Protein AF-A0A839HJQ4-F1 (afdb_monomer_lite)

pLDDT: mean 80.43, std 18.33, range [35.41, 97.94]

Foldseek 3Di:
DDPDLVPDPQPLSVVLVVCCVPPNDVRSVVVSVVVVVVQVVVCVVVVHDDDSPDDDDDPVPPDCPPPPPPDPDDD

Structure (mmCIF, N/CA/C/O backbone):
data_AF-A0A839HJQ4-F1
#
_entry.id   AF-A0A839HJQ4-F1
#
loop_
_atom_site.group_PDB
_atom_site.id
_atom_site.type_symbol
_atom_site.label_atom_id
_atom_site.label_alt_id
_atom_site.label_comp_id
_atom_site.label_asym_id
_atom_site.label_entity_id
_atom_site.label_seq_id
_atom_site.pdbx_PDB_ins_code
_atom_site.Cartn_x
_atom_site.Cartn_y
_atom_site.Cartn_z
_atom_site.occupancy
_atom_site.B_iso_or_equiv
_atom_site.auth_seq_id
_atom_site.auth_comp_id
_atom_site.auth_asym_id
_atom_site.auth_atom_id
_atom_site.pdbx_PDB_model_num
ATOM 1 N N . MET A 1 1 ? 15.646 -15.694 3.289 1.00 35.41 1 MET A N 1
ATOM 2 C CA . MET A 1 1 ? 14.331 -16.355 3.146 1.00 35.41 1 MET A CA 1
ATOM 3 C C . MET A 1 1 ? 13.344 -15.321 2.597 1.00 35.41 1 MET A C 1
ATOM 5 O O . MET A 1 1 ? 12.812 -14.544 3.372 1.00 35.41 1 MET A O 1
ATOM 9 N N . VAL A 1 2 ? 13.183 -15.200 1.273 1.00 42.50 2 VAL A N 1
ATOM 10 C CA . VAL A 1 2 ? 12.303 -14.176 0.657 1.00 42.50 2 VAL A CA 1
ATOM 11 C C . VAL A 1 2 ? 11.405 -14.808 -0.408 1.00 42.50 2 VAL A C 1
ATOM 13 O O . VAL A 1 2 ? 11.545 -14.561 -1.596 1.00 42.50 2 VAL A O 1
ATOM 16 N N . ASN A 1 3 ? 10.483 -15.667 0.031 1.00 43.16 3 ASN A N 1
ATOM 17 C CA . ASN A 1 3 ? 9.612 -16.440 -0.859 1.00 43.16 3 ASN A CA 1
ATOM 18 C C . ASN A 1 3 ? 8.113 -16.159 -0.658 1.00 43.16 3 ASN A C 1
ATOM 20 O O . ASN A 1 3 ? 7.320 -17.086 -0.556 1.00 43.16 3 ASN A O 1
ATOM 24 N N . ALA A 1 4 ? 7.704 -14.888 -0.586 1.00 44.81 4 ALA A N 1
ATOM 25 C CA . ALA A 1 4 ? 6.281 -14.549 -0.419 1.00 44.81 4 ALA A CA 1
ATOM 26 C C . ALA A 1 4 ? 5.734 -13.490 -1.394 1.00 44.81 4 ALA A C 1
ATOM 28 O O . ALA A 1 4 ? 4.576 -13.097 -1.263 1.00 44.81 4 ALA A O 1
ATOM 29 N N . ALA A 1 5 ? 6.522 -13.028 -2.372 1.00 44.50 5 ALA A N 1
ATOM 30 C CA . ALA A 1 5 ? 6.046 -12.048 -3.357 1.00 44.50 5 ALA A CA 1
ATOM 31 C C . ALA A 1 5 ? 5.446 -12.710 -4.612 1.00 44.50 5 ALA A C 1
ATOM 33 O O . ALA A 1 5 ? 4.481 -12.204 -5.173 1.00 44.50 5 ALA A O 1
ATOM 34 N N . HIS A 1 6 ? 5.967 -13.868 -5.023 1.00 46.09 6 HIS A N 1
ATOM 35 C CA . HIS A 1 6 ? 5.540 -14.598 -6.228 1.00 46.09 6 HIS A CA 1
ATOM 36 C C . HIS A 1 6 ? 4.226 -15.372 -6.081 1.00 46.09 6 HIS A C 1
ATOM 38 O O . HIS A 1 6 ? 3.646 -15.763 -7.087 1.00 46.09 6 HIS A O 1
ATOM 44 N N . THR A 1 7 ? 3.723 -15.553 -4.859 1.00 50.53 7 THR A N 1
ATOM 45 C CA . THR A 1 7 ? 2.471 -16.291 -4.593 1.00 50.53 7 THR A CA 1
ATOM 46 C C . THR A 1 7 ? 1.300 -15.364 -4.247 1.00 50.53 7 THR A C 1
ATOM 48 O O . THR A 1 7 ? 0.191 -15.825 -3.989 1.00 50.53 7 THR A O 1
ATOM 51 N N . ARG A 1 8 ? 1.512 -14.041 -4.226 1.00 54.19 8 ARG A N 1
ATOM 52 C CA . ARG A 1 8 ? 0.459 -13.072 -3.900 1.00 54.19 8 ARG A CA 1
ATOM 53 C C . ARG A 1 8 ? -0.253 -12.614 -5.165 1.00 54.19 8 ARG A C 1
ATOM 55 O O . ARG A 1 8 ? 0.193 -11.731 -5.889 1.00 54.19 8 ARG A O 1
ATOM 62 N N . THR A 1 9 ? -1.387 -13.256 -5.425 1.00 63.25 9 THR A N 1
ATOM 63 C CA . THR A 1 9 ? -2.297 -12.971 -6.546 1.00 63.25 9 THR A CA 1
ATOM 64 C C . THR A 1 9 ? -3.264 -11.822 -6.256 1.00 63.25 9 THR A C 1
ATOM 66 O O . THR A 1 9 ? -4.176 -11.548 -7.049 1.00 63.25 9 THR A O 1
ATOM 69 N N . ASP A 1 10 ? -3.064 -11.123 -5.135 1.00 79.25 10 ASP A N 1
ATOM 70 C CA . ASP A 1 10 ? -3.914 -10.015 -4.741 1.00 79.25 10 ASP A CA 1
ATOM 71 C C . ASP A 1 10 ? -3.878 -8.889 -5.798 1.00 79.25 10 ASP A C 1
ATOM 73 O O . ASP A 1 10 ? -2.863 -8.683 -6.481 1.00 79.25 10 ASP A O 1
ATOM 77 N N . PRO A 1 11 ? -4.994 -8.161 -5.989 1.00 85.69 11 PRO A N 1
ATOM 78 C CA . PRO A 1 11 ? -5.085 -7.128 -7.018 1.00 85.69 11 PRO A CA 1
ATOM 79 C C . PRO A 1 11 ? -4.010 -6.038 -6.904 1.00 85.69 11 PRO A C 1
ATOM 81 O O . PRO A 1 11 ? -3.608 -5.471 -7.921 1.00 85.69 11 PRO A O 1
ATOM 84 N N . ILE A 1 12 ? -3.524 -5.747 -5.690 1.00 88.69 12 ILE A N 1
ATOM 85 C CA . ILE A 1 12 ? -2.501 -4.722 -5.452 1.00 88.69 12 ILE A CA 1
ATOM 86 C C . ILE A 1 12 ? -1.143 -5.207 -5.964 1.00 88.69 12 ILE A C 1
ATOM 88 O O . ILE A 1 12 ? -0.475 -4.460 -6.680 1.00 88.69 12 ILE A O 1
ATOM 92 N N . SER A 1 13 ? -0.762 -6.449 -5.665 1.00 88.00 13 SER A N 1
ATOM 93 C CA . SER A 1 13 ? 0.481 -7.060 -6.151 1.00 88.00 13 SER A CA 1
ATOM 94 C C . SER A 1 13 ? 0.512 -7.146 -7.680 1.00 88.00 13 SER A C 1
ATOM 96 O O . SER A 1 13 ? 1.506 -6.755 -8.294 1.00 88.00 13 SER A O 1
ATOM 98 N N . ARG A 1 14 ? -0.601 -7.542 -8.322 1.00 91.81 14 ARG A N 1
ATOM 99 C CA . ARG A 1 14 ? -0.717 -7.541 -9.797 1.00 91.81 14 ARG A CA 1
ATOM 100 C C . ARG A 1 14 ? -0.596 -6.138 -10.393 1.00 91.81 14 ARG A C 1
ATOM 102 O O . ARG A 1 14 ? 0.133 -5.939 -11.363 1.00 91.81 14 ARG A O 1
ATOM 109 N N . TRP A 1 15 ? -1.264 -5.150 -9.799 1.00 94.12 15 TRP A N 1
ATOM 110 C CA . TRP A 1 15 ? -1.147 -3.754 -10.226 1.00 94.12 15 TRP A CA 1
ATOM 111 C C . TRP A 1 15 ? 0.282 -3.214 -10.075 1.00 94.12 15 TRP A C 1
ATOM 113 O O . TRP A 1 15 ? 0.762 -2.506 -10.962 1.00 94.12 15 TRP A O 1
ATOM 123 N N . ALA A 1 16 ? 0.964 -3.547 -8.976 1.00 94.31 16 ALA A N 1
ATOM 124 C CA . ALA A 1 16 ? 2.334 -3.117 -8.715 1.00 94.31 16 ALA A CA 1
ATOM 125 C C . ALA A 1 16 ? 3.322 -3.741 -9.712 1.00 94.31 16 ALA A C 1
ATOM 127 O O . ALA A 1 16 ? 4.214 -3.043 -10.193 1.00 94.31 16 ALA A O 1
ATOM 128 N N . LEU A 1 17 ? 3.131 -5.014 -10.080 1.00 94.50 17 LEU A N 1
ATOM 129 C CA . LEU A 1 17 ? 3.927 -5.676 -11.116 1.00 94.50 17 LEU A CA 1
ATOM 130 C C . LEU A 1 17 ? 3.738 -5.005 -12.483 1.00 94.50 17 LEU A C 1
ATOM 132 O O . LEU A 1 17 ? 4.716 -4.573 -13.087 1.00 94.50 17 LEU A O 1
ATOM 136 N N . ALA A 1 18 ? 2.491 -4.787 -12.907 1.00 95.31 18 ALA A N 1
ATOM 137 C CA . ALA A 1 18 ? 2.198 -4.065 -14.146 1.00 95.31 18 ALA A CA 1
ATOM 138 C C . ALA A 1 18 ? 2.716 -2.611 -14.122 1.00 95.31 18 ALA A C 1
ATOM 140 O O . ALA A 1 18 ? 2.986 -2.010 -15.162 1.00 95.31 18 ALA A O 1
ATOM 141 N N . LEU A 1 19 ? 2.824 -1.991 -12.938 1.00 96.25 19 LEU A N 1
ATOM 142 C CA . LEU A 1 19 ? 3.412 -0.656 -12.779 1.00 96.25 19 LEU A CA 1
ATOM 143 C C . LEU A 1 19 ? 4.928 -0.680 -12.917 1.00 96.25 19 LEU A C 1
ATOM 145 O O . LEU A 1 19 ? 5.490 0.186 -13.583 1.00 96.25 19 LEU A O 1
ATOM 149 N N . LYS A 1 20 ? 5.575 -1.690 -12.341 1.00 96.25 20 LYS A N 1
ATOM 150 C CA . LYS A 1 20 ? 7.005 -1.920 -12.516 1.00 96.25 20 LYS A CA 1
ATOM 151 C C . LYS A 1 20 ? 7.350 -2.105 -13.994 1.00 96.25 20 LYS A C 1
ATOM 153 O O . LYS A 1 20 ? 8.328 -1.518 -14.443 1.00 96.25 20 LYS A O 1
ATOM 158 N N . GLU A 1 21 ? 6.552 -2.871 -14.733 1.00 96.75 21 GLU A N 1
ATOM 159 C CA . GLU A 1 21 ? 6.774 -3.133 -16.162 1.00 96.75 21 GLU A CA 1
ATOM 160 C C . GLU A 1 21 ? 6.680 -1.864 -17.019 1.00 96.75 21 GLU A C 1
ATOM 162 O O . GLU A 1 21 ? 7.526 -1.652 -17.882 1.00 96.75 21 GLU A O 1
ATOM 167 N N . ARG A 1 22 ? 5.705 -0.981 -16.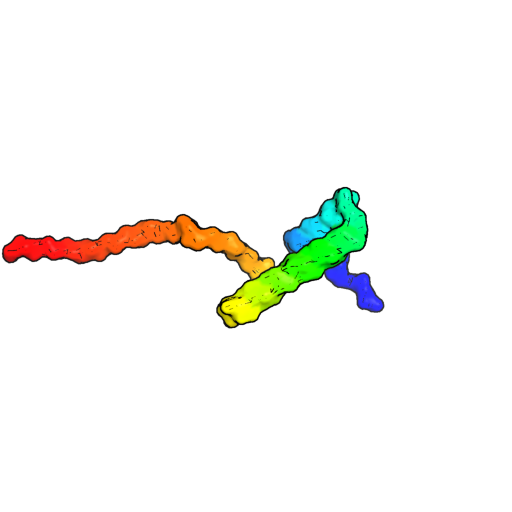756 1.00 97.81 22 ARG A N 1
ATOM 168 C CA . ARG A 1 22 ? 5.498 0.237 -17.566 1.00 97.81 22 ARG A CA 1
ATOM 169 C C . ARG A 1 22 ? 6.308 1.462 -17.122 1.00 97.81 22 ARG A C 1
ATOM 171 O O . ARG A 1 22 ? 6.542 2.353 -17.927 1.00 97.81 22 ARG A O 1
ATOM 178 N N . SER A 1 23 ? 6.668 1.564 -15.840 1.00 96.19 23 SER A N 1
ATOM 179 C CA . SER A 1 23 ? 7.257 2.785 -15.253 1.00 96.19 23 SER A CA 1
ATOM 180 C C . SER A 1 23 ? 8.549 2.546 -14.472 1.00 96.19 23 SER A C 1
ATOM 182 O O . SER A 1 23 ? 9.102 3.491 -13.910 1.00 96.19 23 SER A O 1
ATOM 184 N N . GLY A 1 24 ? 9.042 1.310 -14.421 1.00 96.69 24 GLY A N 1
ATOM 185 C CA . GLY A 1 24 ? 10.260 0.953 -13.707 1.00 96.69 24 GLY A CA 1
ATOM 186 C C . GLY A 1 24 ? 10.061 0.716 -12.207 1.00 96.69 24 GLY A C 1
ATOM 187 O O . GLY A 1 24 ? 9.041 1.046 -11.597 1.00 96.69 24 GLY A O 1
ATOM 188 N N . TRP A 1 25 ? 11.083 0.115 -11.596 1.00 96.25 25 TRP A N 1
ATOM 189 C CA . TRP A 1 25 ? 11.049 -0.353 -10.209 1.00 96.25 25 TRP A CA 1
ATOM 190 C C . TRP A 1 25 ? 10.849 0.764 -9.178 1.00 96.25 25 TRP A C 1
ATOM 192 O O . TRP A 1 25 ? 9.997 0.635 -8.304 1.00 96.25 25 TRP A O 1
ATOM 202 N N . GLN A 1 26 ? 11.598 1.863 -9.281 1.00 97.62 26 GLN A N 1
ATOM 203 C CA . GLN A 1 26 ? 11.566 2.950 -8.293 1.00 97.62 26 GLN A CA 1
ATOM 204 C C . GLN A 1 26 ? 10.165 3.563 -8.179 1.00 97.62 26 GLN A C 1
ATOM 206 O O . GLN A 1 26 ? 9.615 3.678 -7.083 1.00 97.62 26 GLN A O 1
ATOM 211 N N . ASN A 1 27 ? 9.550 3.859 -9.325 1.00 97.06 27 ASN A N 1
ATOM 212 C CA . ASN A 1 27 ? 8.197 4.402 -9.394 1.00 97.06 27 ASN A CA 1
ATOM 213 C C . ASN A 1 27 ? 7.161 3.422 -8.832 1.00 97.06 27 ASN A C 1
ATOM 215 O O . ASN A 1 27 ? 6.259 3.827 -8.100 1.00 97.06 27 ASN A O 1
ATOM 219 N N . ALA A 1 28 ? 7.311 2.125 -9.117 1.00 97.12 28 ALA A N 1
ATOM 220 C CA . ALA A 1 28 ? 6.424 1.100 -8.580 1.00 97.12 28 ALA A CA 1
ATOM 221 C C . ALA A 1 28 ? 6.507 0.990 -7.050 1.00 97.12 28 ALA A C 1
ATOM 223 O O . ALA A 1 28 ? 5.470 0.918 -6.390 1.00 97.12 28 ALA A O 1
ATOM 224 N N . VAL A 1 29 ? 7.716 1.034 -6.479 1.00 96.62 29 VAL A N 1
ATOM 225 C CA . VAL A 1 29 ? 7.927 0.971 -5.023 1.00 96.62 29 VAL A CA 1
ATOM 226 C C . VAL A 1 29 ? 7.311 2.182 -4.324 1.00 96.62 29 VAL A C 1
ATOM 228 O O . VAL A 1 29 ? 6.556 2.014 -3.365 1.00 96.62 29 VAL A O 1
ATOM 231 N N . VAL A 1 30 ? 7.570 3.395 -4.823 1.00 97.94 30 VAL A N 1
ATOM 232 C CA . VAL A 1 30 ? 7.016 4.630 -4.239 1.00 97.94 30 VAL A CA 1
ATOM 233 C C . VAL A 1 30 ? 5.489 4.639 -4.326 1.00 97.94 30 VAL A C 1
ATOM 235 O O . VAL A 1 30 ? 4.806 4.942 -3.346 1.00 97.94 30 VAL A O 1
ATOM 238 N N . ALA A 1 31 ? 4.927 4.252 -5.472 1.00 97.31 31 ALA A N 1
ATOM 239 C CA . ALA A 1 31 ? 3.481 4.199 -5.651 1.00 97.31 31 ALA A CA 1
ATOM 240 C C . ALA A 1 31 ? 2.813 3.145 -4.752 1.00 97.31 31 ALA A C 1
ATOM 242 O O . ALA A 1 31 ? 1.738 3.403 -4.203 1.00 97.31 31 ALA A O 1
ATOM 243 N N . LEU A 1 32 ? 3.440 1.978 -4.567 1.00 95.94 32 LEU A N 1
ATOM 244 C CA . LEU A 1 32 ? 2.957 0.941 -3.655 1.00 95.94 32 LEU A CA 1
ATOM 245 C C . LEU A 1 32 ? 2.976 1.426 -2.199 1.00 95.94 32 LEU A C 1
ATOM 247 O O . LEU A 1 32 ? 1.986 1.256 -1.486 1.00 95.94 32 LEU A O 1
ATOM 251 N N . ALA A 1 33 ? 4.053 2.093 -1.778 1.00 96.56 33 ALA A N 1
ATOM 252 C CA . ALA A 1 33 ? 4.150 2.690 -0.448 1.00 96.56 33 ALA A CA 1
ATOM 253 C C . ALA A 1 33 ? 3.054 3.743 -0.218 1.00 96.56 33 ALA A C 1
ATOM 255 O O . ALA A 1 33 ? 2.352 3.691 0.792 1.00 96.56 33 ALA A O 1
ATOM 256 N N . ASN A 1 34 ? 2.838 4.644 -1.181 1.00 97.81 34 ASN A N 1
ATOM 257 C CA . ASN A 1 34 ? 1.783 5.654 -1.091 1.00 97.81 34 ASN A CA 1
ATOM 258 C C . ASN A 1 34 ? 0.379 5.022 -1.017 1.00 97.81 34 ASN A C 1
ATOM 260 O O . ASN A 1 34 ? -0.458 5.446 -0.218 1.00 97.81 34 ASN A O 1
ATOM 264 N N . LYS A 1 35 ? 0.118 3.964 -1.797 1.00 94.62 35 LYS A N 1
ATOM 265 C CA . LYS A 1 35 ? -1.148 3.216 -1.733 1.00 94.62 35 LYS A CA 1
ATOM 266 C C .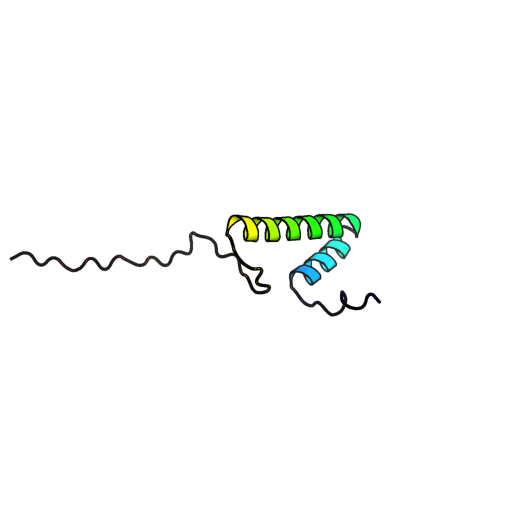 LYS A 1 35 ? -1.371 2.612 -0.341 1.00 94.62 35 LYS A C 1
ATOM 268 O O . LYS A 1 35 ? -2.452 2.782 0.221 1.00 94.62 35 LYS A O 1
ATOM 273 N N . ASN A 1 36 ? -0.349 1.988 0.245 1.00 94.75 36 ASN A N 1
ATOM 274 C CA . ASN A 1 36 ? -0.427 1.430 1.599 1.00 94.75 36 ASN A CA 1
ATOM 275 C C . ASN A 1 36 ? -0.638 2.519 2.661 1.00 94.75 36 ASN A C 1
ATOM 277 O O . ASN A 1 36 ? -1.484 2.358 3.539 1.00 94.75 36 ASN A O 1
ATOM 281 N N . ALA A 1 37 ? 0.055 3.655 2.548 1.00 97.06 37 ALA A N 1
ATOM 282 C CA . ALA A 1 37 ? -0.121 4.791 3.453 1.00 97.06 37 ALA A CA 1
ATOM 283 C C . ALA A 1 37 ? -1.565 5.318 3.439 1.00 97.06 37 ALA A C 1
ATOM 285 O O . ALA A 1 37 ? -2.124 5.644 4.487 1.00 97.06 37 ALA A O 1
ATOM 286 N N . ARG A 1 38 ? -2.207 5.353 2.265 1.00 95.31 38 ARG A N 1
ATOM 287 C CA . ARG A 1 38 ? -3.614 5.758 2.142 1.00 95.31 38 ARG A CA 1
ATOM 288 C C . ARG A 1 38 ? -4.584 4.763 2.772 1.00 95.31 38 ARG A C 1
ATOM 290 O O . ARG A 1 38 ? -5.547 5.205 3.396 1.00 95.31 38 ARG A O 1
ATOM 297 N N . ILE A 1 39 ? -4.310 3.461 2.676 1.00 93.31 39 ILE A N 1
ATOM 298 C CA . ILE A 1 39 ? -5.094 2.420 3.359 1.00 93.31 39 ILE A CA 1
ATOM 299 C C . ILE A 1 39 ? -4.986 2.593 4.875 1.00 93.31 39 ILE A C 1
ATOM 301 O O . ILE A 1 39 ? -6.008 2.731 5.539 1.00 93.31 39 ILE A O 1
ATOM 305 N N . VAL A 1 40 ? -3.764 2.654 5.414 1.00 95.75 40 VAL A N 1
ATOM 306 C CA . VAL A 1 40 ? -3.531 2.825 6.859 1.00 95.75 40 VAL A CA 1
ATOM 307 C C . VAL A 1 40 ? -4.207 4.091 7.372 1.00 95.75 40 VAL A C 1
ATOM 309 O O . VAL A 1 40 ? -4.916 4.043 8.373 1.00 95.75 40 VAL A O 1
ATOM 312 N N . TRP A 1 41 ? -4.066 5.208 6.655 1.00 96.38 41 TRP A N 1
ATOM 313 C CA . TRP A 1 41 ? -4.739 6.451 7.020 1.00 96.38 41 TRP A CA 1
ATOM 314 C C . TRP A 1 41 ? -6.263 6.287 7.099 1.00 96.38 41 TRP A C 1
ATOM 316 O O . TRP A 1 41 ? -6.864 6.718 8.076 1.00 96.38 41 TRP A O 1
ATOM 326 N N . ALA A 1 42 ? -6.891 5.632 6.118 1.00 94.81 42 ALA A N 1
ATOM 327 C CA . ALA A 1 42 ? -8.339 5.425 6.117 1.00 94.81 42 ALA A CA 1
ATOM 328 C C . ALA A 1 42 ? -8.809 4.502 7.254 1.00 94.81 42 ALA A C 1
ATOM 330 O O . ALA A 1 42 ? -9.893 4.713 7.796 1.00 94.81 42 ALA A O 1
ATOM 331 N N . LEU A 1 43 ? -8.008 3.496 7.615 1.00 95.50 43 LEU A N 1
ATOM 332 C CA . LEU A 1 43 ? -8.287 2.611 8.747 1.00 95.50 43 LEU A CA 1
ATOM 333 C C . LEU A 1 43 ? -8.232 3.371 10.070 1.00 95.50 43 LEU A C 1
ATOM 335 O O . LEU A 1 43 ? -9.180 3.298 10.848 1.00 95.50 43 LEU A O 1
ATOM 339 N N . LEU A 1 44 ? -7.170 4.153 10.280 1.00 96.25 44 LEU A N 1
ATOM 340 C CA . LEU A 1 44 ? -6.999 4.974 11.479 1.00 96.25 44 LEU A CA 1
ATOM 341 C C . LEU A 1 44 ? -8.092 6.040 11.588 1.00 96.25 44 LEU A C 1
ATOM 343 O O . LEU A 1 44 ? -8.721 6.167 12.633 1.00 96.25 44 LEU A O 1
ATOM 347 N N . ALA A 1 45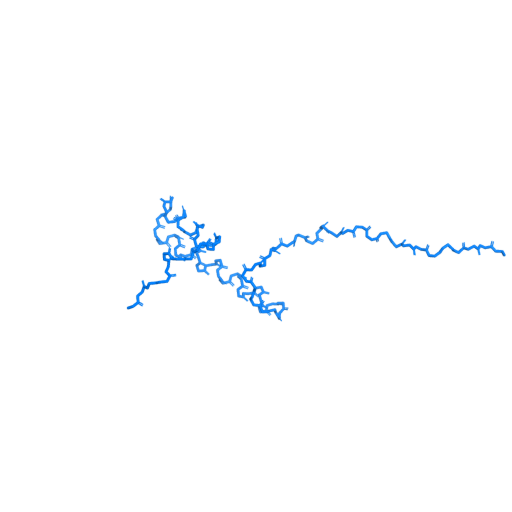 ? -8.380 6.753 10.497 1.00 96.19 45 ALA A N 1
ATOM 348 C CA . ALA A 1 45 ? -9.393 7.807 10.470 1.00 96.19 45 ALA A CA 1
ATOM 349 C C . ALA A 1 45 ? -10.817 7.290 10.738 1.00 96.19 45 ALA A C 1
ATOM 351 O O . ALA A 1 45 ? -11.665 8.051 11.194 1.00 96.19 45 ALA A O 1
ATOM 352 N N . LYS A 1 46 ? -11.095 6.013 10.444 1.00 91.94 46 LYS A N 1
ATOM 353 C CA . LYS A 1 46 ? -12.419 5.391 10.617 1.00 91.94 46 LYS A CA 1
ATOM 354 C C . LYS A 1 46 ? -12.484 4.395 11.780 1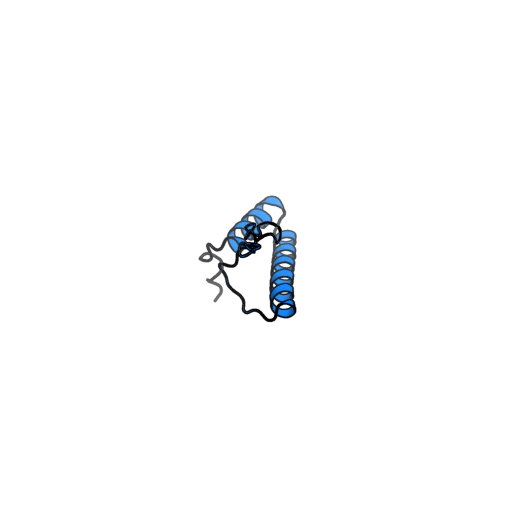.00 91.94 46 LYS A C 1
ATOM 356 O O . LY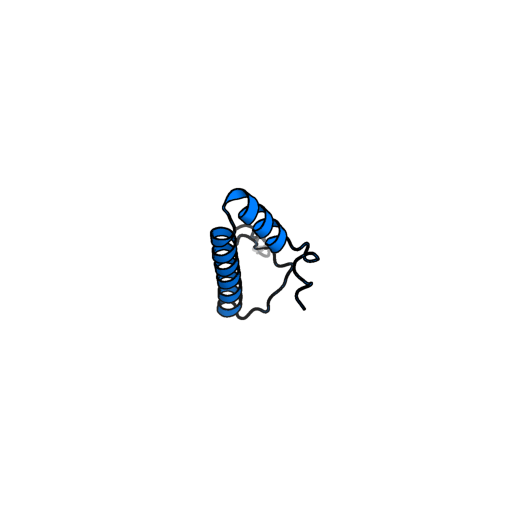S A 1 46 ? -13.515 3.750 11.938 1.00 91.94 46 LYS A O 1
ATOM 361 N N . GLY A 1 47 ? -11.401 4.217 12.543 1.00 94.12 47 GLY A N 1
ATOM 362 C CA . GLY A 1 47 ? -11.320 3.219 13.617 1.00 94.12 47 GLY A CA 1
ATOM 363 C C . GLY A 1 47 ? -11.585 1.781 13.149 1.00 94.12 47 GLY A C 1
ATOM 364 O O . GLY A 1 47 ? -12.160 0.986 13.885 1.00 94.12 47 GLY A O 1
ATOM 365 N N . ARG A 1 48 ? -11.231 1.451 11.901 1.00 93.19 48 ARG A N 1
ATOM 366 C CA . ARG A 1 48 ? -11.524 0.154 11.272 1.00 93.19 48 ARG A CA 1
ATOM 367 C C . ARG A 1 48 ? -10.301 -0.757 11.235 1.00 93.19 48 ARG A C 1
ATOM 369 O O . ARG A 1 48 ? -9.171 -0.293 11.126 1.00 93.19 48 ARG A O 1
ATOM 376 N N . VAL A 1 49 ? -10.547 -2.065 11.212 1.00 92.75 49 VAL A N 1
ATOM 377 C CA . VAL A 1 49 ? -9.522 -3.089 10.957 1.00 92.75 49 VAL A CA 1
ATOM 378 C C . VAL A 1 49 ? -9.343 -3.295 9.447 1.00 92.75 49 VAL A C 1
ATOM 380 O O . VAL A 1 49 ? -10.279 -3.096 8.666 1.00 92.75 49 VAL A O 1
ATOM 383 N N . PHE A 1 50 ? -8.125 -3.650 9.028 1.00 90.12 50 PHE A N 1
ATOM 384 C CA . PHE A 1 50 ? -7.818 -3.969 7.634 1.00 90.12 50 PHE A CA 1
ATOM 385 C C . PHE A 1 50 ? -8.610 -5.193 7.158 1.00 90.12 50 PHE A C 1
ATOM 387 O O . PHE A 1 50 ? -8.572 -6.242 7.795 1.00 90.12 50 PHE A O 1
ATOM 394 N N . ASP A 1 51 ? -9.266 -5.058 6.008 1.00 89.31 51 ASP A N 1
ATOM 395 C CA . ASP A 1 51 ? -9.952 -6.140 5.304 1.00 89.31 51 ASP A CA 1
ATOM 396 C C . ASP A 1 51 ? -9.383 -6.237 3.874 1.00 89.31 51 ASP A C 1
ATOM 398 O O . ASP A 1 51 ? -9.539 -5.286 3.097 1.00 89.31 51 ASP A O 1
ATOM 402 N N . PRO A 1 52 ? -8.716 -7.351 3.509 1.00 84.81 52 PRO A N 1
ATOM 403 C CA . PRO A 1 52 ? -8.173 -7.568 2.168 1.00 84.81 52 PRO A CA 1
ATOM 404 C C . PRO A 1 52 ? -9.216 -7.522 1.043 1.00 84.81 52 PRO A C 1
ATOM 406 O O . PRO A 1 52 ? -8.855 -7.226 -0.095 1.00 84.81 52 PRO A O 1
ATOM 409 N N . ASN A 1 53 ? -10.486 -7.808 1.347 1.00 86.06 53 ASN A N 1
ATOM 410 C CA . ASN A 1 53 ? -11.585 -7.828 0.381 1.00 86.06 53 ASN A CA 1
ATOM 411 C C . ASN A 1 53 ? -12.382 -6.513 0.364 1.00 86.06 53 ASN A C 1
ATOM 413 O O . ASN A 1 53 ? -13.433 -6.433 -0.272 1.00 86.06 53 ASN A O 1
ATOM 417 N N . HIS A 1 54 ? -11.899 -5.468 1.046 1.00 85.88 54 HIS A N 1
ATOM 418 C CA . HIS A 1 54 ? -12.613 -4.202 1.143 1.00 85.88 54 HIS A CA 1
ATOM 419 C C . HIS A 1 54 ? -12.770 -3.517 -0.222 1.00 85.88 54 HIS A C 1
ATOM 421 O O . HIS A 1 54 ? -11.794 -3.088 -0.841 1.00 85.88 54 HIS A O 1
ATOM 427 N N . VAL A 1 55 ? -14.021 -3.323 -0.645 1.00 83.50 55 VAL A N 1
ATOM 428 C CA . VAL A 1 55 ? -14.380 -2.517 -1.817 1.00 83.50 55 VAL A CA 1
ATOM 429 C C . VAL A 1 55 ? -14.828 -1.130 -1.355 1.00 83.50 55 VAL A C 1
ATOM 431 O O . VAL A 1 55 ? -15.686 -0.993 -0.483 1.00 83.50 55 VAL A O 1
ATOM 434 N N . SER A 1 56 ? -14.237 -0.080 -1.931 1.00 79.75 56 SER A N 1
ATOM 435 C CA . SER A 1 56 ? -14.648 1.300 -1.659 1.00 79.75 56 SER A CA 1
ATOM 436 C C . SER A 1 56 ? -15.959 1.600 -2.385 1.00 79.75 56 SER A C 1
ATOM 438 O O . SER A 1 56 ? -15.952 1.818 -3.594 1.00 79.75 56 SER A O 1
ATOM 440 N N . VAL A 1 57 ? -17.067 1.653 -1.649 1.00 83.56 57 VAL A N 1
ATOM 441 C CA . VAL A 1 57 ? -18.374 2.078 -2.175 1.00 83.56 57 VAL A CA 1
ATOM 442 C C . VAL A 1 57 ? -18.428 3.609 -2.215 1.00 83.56 57 VAL A C 1
ATOM 444 O O . VAL A 1 57 ? -17.978 4.271 -1.272 1.00 83.56 57 VAL A O 1
ATOM 447 N N . LYS A 1 58 ? -18.936 4.193 -3.308 1.00 79.19 58 LYS A N 1
ATOM 448 C CA . LYS A 1 58 ? -19.184 5.642 -3.373 1.00 79.19 58 LYS A CA 1
ATOM 449 C C . LYS A 1 58 ? -20.397 5.983 -2.489 1.00 79.19 58 LYS A C 1
ATOM 451 O O . LYS A 1 58 ? -21.393 5.276 -2.575 1.00 79.19 58 LYS A O 1
ATOM 456 N N . PRO A 1 59 ? -20.363 7.066 -1.688 1.00 71.38 59 PRO A N 1
ATOM 457 C CA . PRO A 1 59 ? -21.473 7.419 -0.794 1.00 71.38 59 PRO A CA 1
ATOM 458 C C . PRO A 1 59 ? -22.812 7.696 -1.493 1.00 71.38 59 PRO A C 1
ATOM 460 O O . PRO A 1 59 ? -23.843 7.624 -0.845 1.00 71.38 59 PRO A O 1
ATOM 463 N N . ASP A 1 60 ? -22.799 8.020 -2.788 1.00 68.06 60 ASP A N 1
ATOM 464 C CA . ASP A 1 60 ? -23.993 8.408 -3.556 1.00 68.06 60 ASP A CA 1
ATOM 465 C C . ASP A 1 60 ? -24.804 7.211 -4.088 1.00 68.06 60 ASP A C 1
ATOM 467 O O . ASP A 1 60 ? -25.873 7.368 -4.661 1.00 68.06 60 ASP A O 1
ATOM 471 N N . GLU A 1 61 ? -24.340 5.984 -3.842 1.00 63.94 61 GLU A N 1
ATOM 472 C CA . GLU A 1 61 ? -25.094 4.752 -4.104 1.00 63.94 61 GLU A CA 1
ATOM 473 C C . GLU A 1 61 ? -26.015 4.403 -2.917 1.00 63.94 61 GLU A C 1
ATOM 475 O O . GLU A 1 61 ? -26.210 3.241 -2.564 1.00 63.94 61 GLU A O 1
ATOM 480 N N . MET A 1 62 ? -26.559 5.428 -2.252 1.00 54.47 62 MET A N 1
ATOM 481 C CA . MET A 1 62 ? -27.590 5.256 -1.233 1.00 54.47 62 MET A CA 1
ATOM 482 C C . MET A 1 62 ? -28.832 4.705 -1.941 1.00 54.47 62 MET A C 1
ATOM 484 O O . MET A 1 62 ? -29.407 5.428 -2.764 1.00 54.47 62 MET A O 1
ATOM 488 N N . PRO A 1 63 ? -29.293 3.466 -1.662 1.00 57.59 63 PRO A N 1
ATOM 489 C CA . PRO A 1 63 ? -30.617 3.077 -2.108 1.00 57.59 63 PRO A CA 1
ATOM 490 C C . PRO A 1 63 ? -31.555 4.127 -1.529 1.00 57.59 63 PRO A C 1
ATOM 492 O O . PRO A 1 63 ? -31.522 4.408 -0.330 1.00 57.59 63 PRO A O 1
ATOM 495 N N . THR A 1 64 ? -32.332 4.763 -2.396 1.00 62.88 64 THR A N 1
ATOM 496 C CA . THR A 1 64 ? -33.416 5.655 -2.008 1.00 62.88 64 THR A CA 1
ATOM 497 C C . THR A 1 64 ? -34.402 4.810 -1.209 1.00 62.88 64 THR A C 1
ATOM 499 O O . THR A 1 64 ? -35.375 4.278 -1.739 1.00 62.88 64 THR A O 1
ATOM 502 N N . VAL A 1 65 ? -34.131 4.629 0.085 1.00 60.03 65 VAL A N 1
ATOM 503 C CA . VAL A 1 65 ? -35.114 4.169 1.051 1.00 60.03 65 VAL A CA 1
ATOM 504 C C . VAL A 1 65 ? -36.121 5.301 1.078 1.00 60.03 65 VAL A C 1
ATOM 506 O O . VAL A 1 65 ? -35.927 6.312 1.749 1.00 60.03 65 VAL A O 1
ATOM 509 N N . ARG A 1 66 ? -37.159 5.181 0.244 1.00 63.06 66 ARG A N 1
ATOM 510 C CA . ARG A 1 66 ? -38.327 6.047 0.334 1.00 63.06 66 ARG A CA 1
ATOM 511 C C . ARG A 1 66 ? -38.775 5.952 1.790 1.00 63.06 66 ARG A C 1
ATOM 513 O O . ARG A 1 66 ? -39.031 4.831 2.240 1.00 63.06 66 ARG A O 1
ATOM 520 N N . PRO A 1 67 ? -38.856 7.062 2.539 1.00 60.03 67 PRO A N 1
ATOM 521 C CA . PRO A 1 67 ? -39.547 7.028 3.808 1.00 60.03 67 PRO A CA 1
ATOM 522 C C . PRO A 1 67 ? -40.973 6.606 3.464 1.00 60.03 67 PRO A C 1
ATOM 524 O O . PRO A 1 67 ? -41.698 7.338 2.790 1.00 60.03 67 PRO A O 1
ATOM 527 N N . ILE A 1 68 ? -41.354 5.390 3.845 1.00 64.75 68 ILE A N 1
ATOM 528 C CA . ILE A 1 68 ? -42.757 5.010 3.947 1.00 64.75 68 ILE A CA 1
ATOM 529 C C . ILE A 1 68 ? -43.319 5.878 5.069 1.00 64.75 68 ILE A C 1
ATOM 531 O O . ILE A 1 68 ? -43.286 5.511 6.239 1.00 64.75 68 ILE A O 1
ATOM 535 N N . LEU A 1 69 ? -43.737 7.092 4.710 1.00 66.81 69 LEU A N 1
ATOM 536 C CA . LEU A 1 69 ? -44.594 7.910 5.551 1.00 66.81 69 LEU A CA 1
ATOM 537 C C . LEU A 1 69 ? -45.813 7.039 5.886 1.00 66.81 69 LEU A C 1
ATOM 539 O O . LEU A 1 69 ? -46.466 6.563 4.950 1.00 66.81 69 LEU A O 1
ATOM 543 N N . PRO A 1 70 ? -46.122 6.777 7.168 1.00 60.28 70 PRO A N 1
ATOM 544 C CA . PRO A 1 70 ? -47.391 6.155 7.496 1.00 60.28 70 PRO A CA 1
ATOM 545 C C . PRO A 1 70 ? -48.487 7.094 6.994 1.00 60.28 70 PRO A C 1
ATOM 547 O O . PRO A 1 70 ? -48.449 8.297 7.259 1.00 60.28 70 P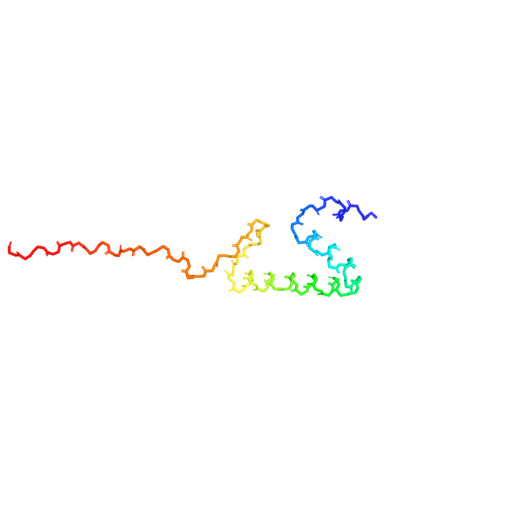RO A O 1
ATOM 550 N N . ALA A 1 71 ? -49.419 6.553 6.211 1.00 65.19 71 ALA A N 1
ATOM 551 C CA . ALA A 1 71 ? -50.583 7.289 5.754 1.00 65.19 71 ALA A CA 1
ATOM 552 C C . ALA A 1 71 ? -51.320 7.837 6.986 1.00 65.19 71 ALA A C 1
ATOM 554 O O . ALA A 1 71 ? -51.949 7.089 7.730 1.00 65.19 71 ALA A O 1
ATOM 555 N N . VAL A 1 72 ? -51.200 9.143 7.225 1.00 66.19 72 VAL A N 1
ATOM 556 C CA . VAL A 1 72 ? -52.148 9.871 8.064 1.00 66.19 72 VAL A CA 1
ATOM 557 C C . VAL A 1 72 ? -53.458 9.868 7.290 1.00 66.19 72 VAL A C 1
ATOM 559 O O . VAL A 1 72 ? -53.586 10.543 6.270 1.00 66.19 72 VAL A O 1
ATOM 562 N N . THR A 1 73 ? -54.409 9.062 7.747 1.00 62.09 73 THR A N 1
ATOM 563 C CA . THR A 1 73 ? -55.811 9.187 7.354 1.00 62.09 73 THR A CA 1
ATOM 564 C C . THR A 1 73 ? -56.418 10.290 8.217 1.00 62.09 73 THR A C 1
ATOM 566 O O . THR A 1 73 ? -56.429 10.139 9.441 1.00 62.09 73 THR A O 1
ATOM 569 N N . PRO A 1 74 ? -56.886 11.415 7.652 1.00 64.06 74 PRO A N 1
ATOM 570 C CA . PRO A 1 74 ? -57.729 12.324 8.402 1.00 64.06 74 PRO A CA 1
ATOM 571 C C . PRO A 1 74 ? -59.171 11.798 8.423 1.00 64.06 74 PRO A C 1
ATOM 573 O O . PRO A 1 74 ? -59.690 11.373 7.387 1.00 64.06 74 PRO A O 1
ATOM 576 N N . THR A 1 75 ? -59.811 11.986 9.581 1.00 50.94 75 THR A N 1
ATOM 577 C CA . THR A 1 75 ? -61.234 11.797 9.946 1.00 50.94 75 THR A CA 1
ATOM 578 C C . THR A 1 75 ? -61.561 10.510 10.691 1.00 50.94 75 THR A C 1
ATOM 580 O O . THR A 1 75 ? -61.461 9.417 10.096 1.00 50.94 75 THR A O 1
#

Sequence (75 aa):
MVNAAHTRTDPISRWALALKERSGWQNAVVALANKNARIVWALLAKGRVFDPNHVSVKPDEMPTVRPILPAVTPT

Radius of gyration: 21.57 Å; chains: 1; bounding box: 76×29×31 Å

Organism: NCBI:txid2759899

Secondary structure (DSSP, 8-state):
---SSTT---HHHHHHHHHHHHH-HHHHHHHHHHHHHHHHHHHHHTTPPP-TT-----TT---------------